Protein AF-A0AAE3RPH7-F1 (afdb_monomer_lite)

Sequence (55 aa):
MLEKNALMGHNCSAIKEGTRQYNHRQHAIFYQNADYGIFIIRILHQQMNPILHFS

Structure (mmCIF, N/CA/C/O backbone):
data_AF-A0AAE3RPH7-F1
#
_entry.id   AF-A0AAE3RPH7-F1
#
loop_
_atom_site.group_PDB
_atom_site.id
_atom_site.type_symbol
_atom_site.label_atom_id
_atom_site.label_alt_id
_atom_site.label_comp_id
_atom_site.label_asym_id
_atom_site.label_entity_id
_atom_site.label_seq_id
_atom_site.pdbx_PDB_ins_code
_atom_site.Cartn_x
_atom_site.Cartn_y
_atom_site.Cartn_z
_atom_site.occupancy
_atom_site.B_iso_or_equiv
_atom_site.auth_seq_id
_atom_site.auth_comp_id
_atom_site.auth_asym_id
_atom_site.auth_atom_id
_atom_site.pdbx_PDB_model_num
ATOM 1 N N . MET A 1 1 ? -11.439 9.725 -3.586 1.00 73.25 1 MET A N 1
ATOM 2 C CA . MET A 1 1 ? -12.034 8.414 -3.960 1.00 73.25 1 MET A CA 1
ATOM 3 C C . MET A 1 1 ? -11.632 7.340 -2.964 1.00 73.25 1 MET A C 1
ATOM 5 O O . MET A 1 1 ? -12.521 6.762 -2.356 1.00 73.25 1 MET A O 1
ATOM 9 N N . LEU A 1 2 ? -10.330 7.142 -2.724 1.00 80.81 2 LEU A N 1
ATOM 10 C CA . LEU A 1 2 ? -9.845 6.289 -1.634 1.00 80.81 2 LEU A CA 1
ATOM 11 C C . LEU A 1 2 ? -10.352 6.722 -0.243 1.00 80.81 2 LEU A C 1
ATOM 13 O O . LEU A 1 2 ? -10.617 5.850 0.575 1.00 80.81 2 LEU A O 1
ATOM 17 N N . GLU A 1 3 ? -10.582 8.022 0.008 1.00 76.75 3 GLU A N 1
ATOM 18 C CA . GLU A 1 3 ? -11.152 8.477 1.292 1.00 76.75 3 GLU A CA 1
ATOM 19 C C . GLU A 1 3 ? -12.596 8.003 1.508 1.00 76.75 3 GLU A C 1
ATOM 21 O O . GLU A 1 3 ? -13.021 7.817 2.642 1.00 76.75 3 GLU A O 1
ATOM 26 N N . LYS A 1 4 ? -13.347 7.772 0.423 1.00 83.00 4 LYS A N 1
ATOM 27 C CA . LYS A 1 4 ? -14.761 7.370 0.485 1.00 83.00 4 LYS A CA 1
ATOM 28 C C . LYS A 1 4 ? -14.950 5.867 0.638 1.00 83.00 4 LYS A C 1
ATOM 30 O O . LYS A 1 4 ? -15.986 5.433 1.124 1.00 83.00 4 LYS A O 1
ATOM 35 N N . ASN A 1 5 ? -13.991 5.070 0.169 1.00 87.19 5 ASN A N 1
ATOM 36 C CA . ASN A 1 5 ? -14.042 3.618 0.283 1.00 87.19 5 ASN A CA 1
ATOM 37 C C . ASN A 1 5 ? -12.626 3.033 0.195 1.00 87.19 5 ASN A C 1
ATOM 39 O O . ASN A 1 5 ? -12.136 2.679 -0.876 1.00 87.19 5 ASN A O 1
ATOM 43 N N . ALA A 1 6 ? -11.982 2.894 1.350 1.00 85.50 6 ALA A N 1
ATOM 44 C CA . ALA A 1 6 ? -10.640 2.336 1.464 1.00 85.50 6 ALA A CA 1
ATOM 45 C C . ALA A 1 6 ? -10.566 0.832 1.120 1.00 85.50 6 ALA A C 1
ATOM 47 O O . ALA A 1 6 ? -9.481 0.292 0.913 1.00 85.50 6 ALA A O 1
ATOM 48 N N . LEU A 1 7 ? -11.700 0.136 0.992 1.00 89.12 7 LEU A N 1
ATOM 49 C CA . LEU A 1 7 ? -11.740 -1.284 0.628 1.00 89.12 7 LEU A CA 1
ATOM 50 C C . LEU A 1 7 ? -11.744 -1.526 -0.890 1.00 89.12 7 LEU A C 1
ATOM 52 O O . LEU A 1 7 ? -11.671 -2.682 -1.301 1.00 89.12 7 LEU A O 1
ATOM 56 N N . MET A 1 8 ? -11.797 -0.473 -1.717 1.00 91.12 8 MET A N 1
ATOM 57 C CA . MET A 1 8 ? -11.856 -0.609 -3.181 1.00 91.12 8 MET A CA 1
ATOM 58 C C . MET A 1 8 ? -10.546 -1.071 -3.832 1.00 91.12 8 MET A C 1
ATOM 60 O O . MET A 1 8 ? -10.574 -1.589 -4.944 1.00 91.12 8 MET A O 1
ATOM 64 N N . GLY A 1 9 ? -9.400 -0.860 -3.178 1.00 93.12 9 GLY A N 1
ATOM 65 C CA . GLY A 1 9 ? -8.110 -1.331 -3.677 1.00 93.12 9 GLY A CA 1
ATOM 66 C C . GLY A 1 9 ? -7.978 -2.847 -3.557 1.00 93.12 9 GLY A C 1
ATOM 67 O O . GLY A 1 9 ? -8.449 -3.440 -2.580 1.00 93.12 9 GLY A O 1
ATOM 68 N N . HIS A 1 10 ? -7.320 -3.48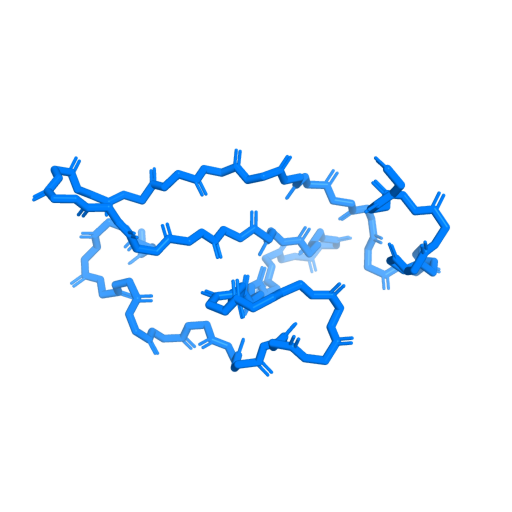0 -4.527 1.00 94.56 10 HIS A N 1
ATOM 69 C CA . HIS A 1 10 ? -7.107 -4.925 -4.521 1.00 94.56 10 HIS A CA 1
ATOM 70 C C . HIS A 1 10 ?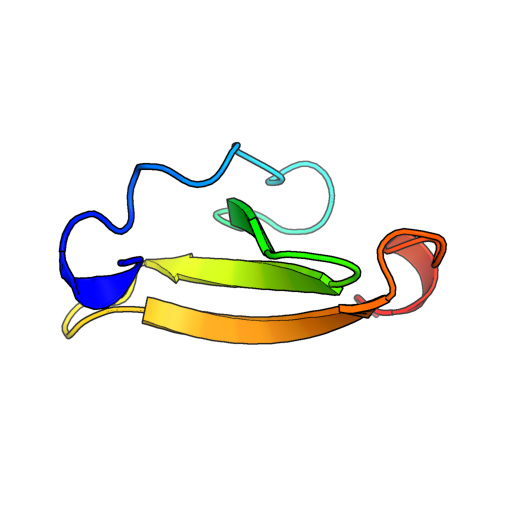 -6.131 -5.330 -3.420 1.00 94.56 10 HIS A C 1
ATOM 72 O O . HIS A 1 10 ? -5.175 -4.613 -3.118 1.00 94.56 10 HIS A O 1
ATOM 78 N N . ASN A 1 11 ? -6.380 -6.487 -2.807 1.00 95.06 11 ASN A N 1
ATOM 79 C CA . ASN A 1 11 ? -5.496 -7.030 -1.785 1.00 95.06 11 ASN A CA 1
ATOM 80 C C . ASN A 1 11 ? -4.131 -7.373 -2.417 1.00 95.06 11 ASN A C 1
ATOM 82 O O . ASN A 1 11 ? -4.063 -8.107 -3.399 1.00 95.06 11 ASN A O 1
ATOM 86 N N . CYS A 1 12 ? -3.064 -6.817 -1.847 1.00 94.81 12 CYS A N 1
ATOM 87 C CA . CYS A 1 12 ? -1.664 -7.028 -2.215 1.00 94.81 12 CYS A CA 1
ATOM 88 C C . CYS A 1 12 ? -0.849 -7.528 -1.013 1.00 94.81 12 CYS A C 1
ATOM 90 O O . CYS A 1 12 ? 0.331 -7.202 -0.871 1.00 94.81 12 CYS A O 1
ATOM 92 N N . SER A 1 13 ? -1.466 -8.325 -0.138 1.00 94.06 13 SER A N 1
ATOM 93 C CA . SER A 1 13 ? -0.826 -8.798 1.098 1.00 94.06 13 SER A CA 1
ATOM 94 C C . SER A 1 13 ? 0.385 -9.696 0.827 1.00 94.06 13 SER A C 1
ATOM 96 O O . SER A 1 13 ? 1.288 -9.760 1.650 1.00 94.06 13 SER A O 1
ATOM 98 N N . ALA A 1 14 ? 0.467 -10.288 -0.372 1.00 92.38 14 ALA A N 1
ATOM 99 C CA . ALA A 1 14 ? 1.643 -11.018 -0.848 1.00 92.38 14 ALA A CA 1
ATOM 100 C C . ALA A 1 14 ? 2.926 -10.162 -0.920 1.00 92.38 14 ALA A C 1
ATOM 102 O O . ALA A 1 14 ? 4.020 -10.714 -0.877 1.00 92.38 14 ALA A O 1
ATOM 103 N N . ILE A 1 15 ? 2.808 -8.832 -1.041 1.00 89.00 15 ILE A N 1
ATOM 104 C CA . ILE A 1 15 ? 3.952 -7.902 -1.012 1.00 89.00 15 ILE A CA 1
ATOM 105 C C . ILE A 1 15 ? 4.284 -7.529 0.436 1.00 89.00 15 ILE A C 1
ATOM 107 O O . ILE A 1 15 ? 5.443 -7.525 0.836 1.00 89.00 15 ILE A O 1
ATOM 111 N N . LYS A 1 16 ? 3.253 -7.192 1.217 1.00 90.62 16 LYS A N 1
ATOM 112 C CA . LYS A 1 16 ? 3.330 -6.882 2.647 1.00 90.62 16 LYS A CA 1
ATOM 113 C C . LYS A 1 16 ? 1.938 -7.020 3.251 1.00 90.62 16 LYS A C 1
ATOM 115 O O . LYS A 1 16 ? 0.994 -6.440 2.712 1.00 90.62 16 LYS A O 1
ATOM 120 N N . GLU A 1 17 ? 1.823 -7.721 4.375 1.00 94.00 17 GLU A N 1
ATOM 121 C CA . GLU A 1 17 ? 0.542 -8.024 5.025 1.00 94.00 17 GLU A CA 1
ATOM 122 C C . GLU A 1 17 ? -0.364 -6.787 5.171 1.00 94.00 17 GLU A C 1
ATOM 124 O O . GLU A 1 17 ? 0.100 -5.691 5.496 1.00 94.00 17 GLU A O 1
ATOM 129 N N . GLY A 1 18 ? -1.658 -6.938 4.875 1.00 93.75 18 GLY A N 1
ATOM 130 C CA . GLY A 1 18 ? -2.646 -5.855 4.939 1.00 93.75 18 GLY A CA 1
ATOM 131 C C . GLY A 1 18 ? -2.543 -4.786 3.841 1.00 93.75 18 GLY A C 1
ATOM 132 O O . GLY A 1 18 ? -3.379 -3.880 3.800 1.00 93.75 18 GLY A O 1
ATOM 133 N N . THR A 1 19 ? -1.553 -4.861 2.943 1.00 95.81 19 THR A N 1
ATOM 134 C CA . THR A 1 19 ? -1.393 -3.886 1.854 1.00 95.81 19 THR A CA 1
ATOM 135 C C . THR A 1 19 ? -2.495 -4.044 0.817 1.00 95.81 19 THR A C 1
ATOM 137 O O . THR A 1 19 ? -2.835 -5.145 0.382 1.00 95.81 19 THR A O 1
ATOM 140 N N . ARG A 1 20 ? -3.020 -2.911 0.369 1.00 96.12 20 ARG A N 1
ATOM 141 C CA . ARG A 1 20 ? -3.923 -2.775 -0.767 1.00 96.12 20 ARG A CA 1
ATOM 142 C C . ARG A 1 20 ? -3.279 -1.898 -1.824 1.00 96.12 20 ARG A C 1
ATOM 144 O O . ARG A 1 20 ? -2.484 -1.017 -1.504 1.00 96.12 20 ARG A O 1
ATOM 151 N N . GLN A 1 21 ? -3.641 -2.119 -3.078 1.00 96.25 21 GLN A N 1
ATOM 152 C CA . GLN A 1 21 ? -3.201 -1.287 -4.188 1.00 96.25 21 GLN A CA 1
ATOM 153 C C . GLN A 1 21 ? -4.412 -0.715 -4.920 1.00 96.25 21 GLN A C 1
ATOM 155 O O . GLN A 1 21 ? -5.433 -1.370 -5.101 1.00 96.25 21 GLN A O 1
ATOM 160 N N . TYR A 1 22 ? -4.299 0.538 -5.338 1.00 95.88 22 TYR A N 1
ATOM 161 C CA . TYR A 1 22 ? -5.276 1.208 -6.178 1.00 95.88 22 TYR A CA 1
ATOM 162 C C . TYR A 1 22 ? -4.562 1.867 -7.353 1.00 95.88 22 TYR A C 1
ATOM 164 O O . TYR A 1 22 ? -3.676 2.702 -7.164 1.00 95.88 22 TYR A O 1
ATOM 172 N N . ASN A 1 23 ? -4.946 1.494 -8.572 1.00 94.94 23 ASN A N 1
ATOM 173 C CA . ASN A 1 23 ? -4.386 2.095 -9.775 1.00 94.94 23 ASN A CA 1
ATOM 174 C C . ASN A 1 23 ? -5.141 3.381 -10.112 1.00 94.94 23 ASN A C 1
ATOM 176 O O . ASN A 1 23 ? -6.359 3.383 -10.292 1.00 94.94 23 ASN A O 1
ATOM 180 N N . HIS A 1 24 ? -4.402 4.479 -10.219 1.00 94.25 24 HIS A N 1
ATOM 181 C CA . HIS A 1 24 ? -4.917 5.774 -10.623 1.00 94.25 24 HIS A CA 1
ATOM 182 C C . HIS A 1 24 ? -4.076 6.350 -11.758 1.00 94.25 24 HIS A C 1
ATOM 184 O O . HIS A 1 24 ? -2.929 6.762 -11.566 1.00 94.25 24 HIS A O 1
ATOM 190 N N . ARG A 1 25 ? -4.673 6.428 -12.952 1.00 94.19 25 ARG A N 1
ATOM 191 C CA . ARG A 1 25 ? -3.976 6.831 -14.182 1.00 94.19 25 ARG A CA 1
ATOM 192 C C . ARG A 1 25 ? -2.736 5.949 -14.386 1.00 94.19 25 ARG A C 1
ATOM 194 O O . ARG A 1 25 ? -2.880 4.741 -14.465 1.00 94.19 25 ARG A O 1
ATOM 201 N N . GLN A 1 26 ? -1.545 6.540 -14.448 1.00 97.12 26 GLN A N 1
ATOM 202 C CA . GLN A 1 26 ? -0.279 5.834 -14.674 1.00 97.12 26 GLN A CA 1
ATOM 203 C C . GLN A 1 26 ? 0.423 5.405 -13.372 1.00 97.12 26 GLN A C 1
ATOM 205 O O . GLN A 1 26 ? 1.570 4.963 -13.406 1.00 97.12 26 GLN A O 1
ATOM 210 N N . HIS A 1 27 ? -0.244 5.541 -12.223 1.00 97.38 27 HIS A N 1
ATOM 211 C CA . HIS A 1 27 ? 0.345 5.267 -10.916 1.00 97.38 27 HIS A CA 1
ATOM 212 C C . HIS A 1 27 ? -0.404 4.168 -10.166 1.00 97.38 27 HIS A C 1
ATOM 214 O O . HIS A 1 27 ? -1.631 4.105 -10.188 1.00 97.38 27 HIS A O 1
ATOM 220 N N . ALA A 1 28 ? 0.353 3.345 -9.449 1.00 96.19 28 ALA A N 1
ATOM 221 C CA . ALA A 1 28 ? -0.134 2.398 -8.462 1.00 96.19 28 ALA A CA 1
ATOM 222 C C . ALA A 1 28 ? 0.081 2.989 -7.062 1.00 96.19 28 ALA A C 1
ATOM 224 O O . ALA A 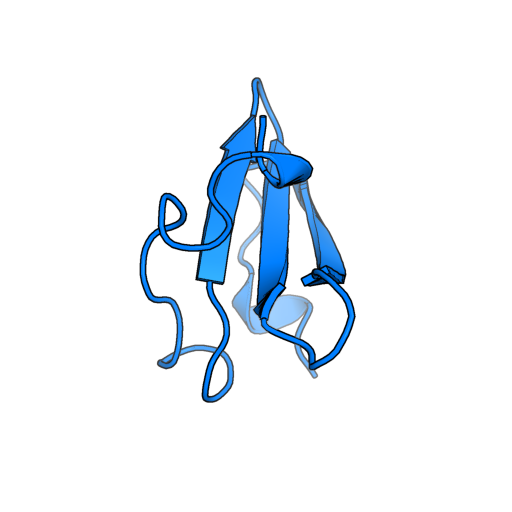1 28 ? 1.212 3.272 -6.660 1.00 96.19 28 ALA A O 1
ATOM 225 N N . ILE A 1 29 ? -1.009 3.196 -6.326 1.00 96.56 29 ILE A N 1
ATOM 226 C CA . ILE A 1 29 ? -1.003 3.694 -4.949 1.00 96.56 29 ILE A CA 1
ATOM 227 C C . ILE A 1 29 ? -1.114 2.491 -4.024 1.00 96.56 29 ILE A C 1
ATOM 229 O O . ILE A 1 29 ? -2.126 1.795 -4.052 1.00 96.56 29 ILE A O 1
ATOM 233 N N . PHE A 1 30 ? -0.105 2.264 -3.193 1.00 96.62 30 PHE A N 1
ATOM 234 C CA . PHE A 1 30 ? -0.096 1.204 -2.193 1.00 96.62 30 PHE A CA 1
ATOM 235 C C . PHE A 1 30 ? -0.363 1.785 -0.812 1.00 96.62 30 PHE A C 1
ATOM 237 O O . PHE A 1 30 ? 0.289 2.746 -0.396 1.00 96.62 30 PHE A O 1
ATOM 244 N N . TYR A 1 31 ? -1.314 1.201 -0.096 1.00 96.19 31 TYR A N 1
ATOM 245 C CA . TYR A 1 31 ? -1.786 1.728 1.175 1.00 96.19 31 TYR A CA 1
ATOM 246 C C . TYR A 1 31 ? -2.276 0.621 2.109 1.00 96.19 31 TYR A C 1
ATOM 248 O O . TYR A 1 31 ? -2.534 -0.504 1.687 1.00 96.19 31 TYR A O 1
ATOM 256 N N . GLN A 1 32 ? -2.419 0.956 3.385 1.00 95.19 32 GLN A N 1
ATOM 257 C CA . GLN A 1 32 ? -3.074 0.138 4.405 1.00 95.19 32 GLN A CA 1
ATOM 258 C C . GLN A 1 32 ? -4.255 0.912 4.994 1.00 95.19 32 GLN A C 1
ATOM 260 O O . GLN A 1 32 ? -4.243 2.145 5.029 1.00 95.19 32 GLN A O 1
ATOM 265 N N . ASN A 1 33 ? -5.270 0.189 5.464 1.00 92.75 33 ASN A N 1
ATOM 266 C CA . ASN A 1 33 ? -6.303 0.790 6.303 1.00 92.75 33 ASN A CA 1
ATOM 267 C C . ASN A 1 33 ? -5.704 1.108 7.677 1.00 92.75 33 ASN A C 1
ATOM 269 O O . ASN A 1 33 ? -4.945 0.304 8.214 1.00 92.75 33 ASN A O 1
ATOM 273 N N . ALA A 1 34 ? -6.060 2.259 8.232 1.00 90.69 34 ALA A N 1
ATOM 274 C CA . ALA A 1 34 ? -5.676 2.688 9.570 1.00 90.69 34 ALA A CA 1
ATOM 275 C C . ALA A 1 34 ? -6.924 3.129 10.347 1.00 90.69 34 ALA A C 1
ATOM 277 O O . ALA A 1 34 ? -7.965 3.396 9.743 1.00 90.69 34 ALA A O 1
ATOM 278 N N . ASP A 1 35 ? -6.807 3.257 11.670 1.00 89.75 35 ASP A N 1
ATOM 279 C CA . ASP A 1 35 ? -7.930 3.628 12.549 1.00 89.75 35 ASP A CA 1
ATOM 280 C C . ASP A 1 35 ? -8.608 4.940 12.122 1.00 89.75 35 ASP A C 1
ATOM 282 O O . ASP A 1 35 ? -9.824 5.083 12.215 1.00 89.75 35 ASP A O 1
ATOM 286 N N . TYR A 1 36 ? -7.824 5.878 11.579 1.00 86.94 36 TYR A N 1
ATOM 287 C CA . TYR A 1 36 ? -8.294 7.181 11.106 1.00 86.94 36 TYR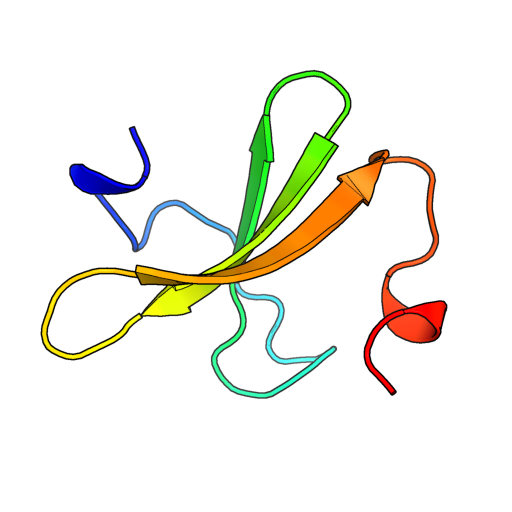 A CA 1
ATOM 288 C C . TYR A 1 36 ? -7.965 7.411 9.625 1.00 86.94 36 TYR A C 1
ATOM 290 O O . TYR A 1 36 ? -7.376 8.425 9.250 1.00 86.94 36 TYR A O 1
ATOM 298 N N . GLY A 1 37 ? -8.342 6.460 8.765 1.00 89.62 37 GLY A N 1
ATOM 299 C CA . GLY A 1 37 ? -8.294 6.613 7.309 1.00 89.62 37 GLY A CA 1
ATOM 300 C C . GLY A 1 37 ? -7.377 5.604 6.624 1.00 89.62 37 GLY A C 1
ATOM 301 O O . GLY A 1 37 ? -7.505 4.397 6.824 1.00 89.62 37 GLY A O 1
ATOM 302 N N . ILE A 1 38 ? -6.478 6.092 5.767 1.00 92.81 38 ILE A N 1
ATOM 303 C CA . ILE A 1 38 ? -5.522 5.251 5.038 1.00 92.81 38 ILE A CA 1
ATOM 304 C C . ILE A 1 38 ? -4.096 5.728 5.268 1.00 92.81 38 ILE A C 1
ATOM 306 O O . ILE A 1 38 ? -3.814 6.926 5.253 1.00 92.81 38 ILE A O 1
ATOM 310 N N . PHE A 1 39 ? -3.187 4.776 5.420 1.00 94.12 39 PHE A N 1
ATOM 311 C CA . PHE A 1 39 ? -1.759 5.034 5.442 1.00 94.12 39 PHE A CA 1
ATOM 312 C C . PHE A 1 39 ? -1.177 4.736 4.063 1.00 94.12 39 PHE A C 1
ATOM 314 O O . PHE A 1 39 ? -1.188 3.587 3.618 1.00 94.12 39 PHE A O 1
ATOM 321 N N . ILE A 1 40 ? -0.688 5.765 3.369 1.00 95.12 40 ILE A N 1
ATOM 322 C CA . ILE A 1 40 ? -0.031 5.589 2.070 1.00 95.12 40 ILE A CA 1
ATOM 323 C C . ILE A 1 40 ? 1.387 5.072 2.306 1.00 95.12 40 ILE A C 1
ATOM 325 O O . ILE A 1 40 ? 2.211 5.755 2.905 1.00 95.12 40 ILE A O 1
ATOM 329 N N . ILE A 1 41 ? 1.674 3.873 1.803 1.00 95.25 41 ILE A N 1
ATOM 330 C CA . ILE A 1 41 ? 2.985 3.232 1.935 1.00 95.25 41 ILE A CA 1
ATOM 331 C C . ILE A 1 41 ? 3.918 3.708 0.817 1.00 95.25 41 ILE A C 1
ATOM 333 O O . ILE A 1 41 ? 5.057 4.102 1.066 1.00 95.25 41 ILE A O 1
ATOM 337 N N . ARG A 1 42 ? 3.437 3.664 -0.431 1.00 96.25 42 ARG A N 1
ATOM 338 C CA . ARG A 1 42 ? 4.192 4.027 -1.639 1.00 96.25 42 ARG A CA 1
ATOM 339 C C . ARG A 1 42 ? 3.251 4.470 -2.753 1.00 96.25 42 ARG A C 1
ATOM 341 O O . ARG A 1 42 ? 2.125 3.989 -2.856 1.00 96.25 42 ARG A O 1
ATOM 348 N N . ILE A 1 43 ? 3.761 5.310 -3.646 1.00 96.69 43 ILE A N 1
ATOM 349 C CA . ILE A 1 43 ? 3.162 5.568 -4.957 1.00 96.69 43 ILE A CA 1
ATOM 350 C C . ILE A 1 43 ? 4.236 5.256 -5.992 1.00 96.69 43 ILE A C 1
ATOM 352 O O . ILE A 1 43 ? 5.320 5.830 -5.939 1.00 96.69 43 ILE A O 1
ATOM 356 N N . LEU A 1 44 ? 3.946 4.328 -6.899 1.00 97.38 44 LEU A N 1
ATOM 357 C CA . LEU A 1 44 ? 4.858 3.914 -7.963 1.00 97.38 44 LEU A CA 1
ATOM 358 C C . LEU A 1 44 ? 4.233 4.201 -9.322 1.00 97.38 44 LEU A C 1
ATOM 360 O O . LEU A 1 44 ? 3.010 4.233 -9.456 1.00 97.38 44 LEU A O 1
ATOM 364 N N . HIS A 1 45 ? 5.063 4.354 -10.348 1.00 97.19 45 HIS A N 1
ATOM 365 C CA . HIS A 1 45 ? 4.569 4.232 -11.714 1.00 97.19 45 HIS A CA 1
ATOM 366 C C . HIS A 1 45 ? 4.109 2.785 -11.954 1.00 97.19 45 HIS A C 1
ATOM 368 O O . HIS A 1 45 ? 4.757 1.846 -11.496 1.00 97.19 45 HIS A O 1
ATOM 374 N N . GLN A 1 46 ? 3.011 2.575 -12.681 1.00 94.38 46 GLN A N 1
ATOM 375 C CA . GLN A 1 46 ? 2.381 1.250 -12.822 1.00 94.38 46 GLN A CA 1
ATOM 376 C C . GLN A 1 46 ? 3.262 0.190 -13.513 1.00 94.38 46 GLN A C 1
ATOM 378 O O . GLN A 1 46 ? 2.986 -1.000 -13.415 1.00 94.38 46 GLN A O 1
ATOM 383 N N . GLN A 1 47 ? 4.307 0.621 -14.227 1.00 95.12 47 GLN A N 1
ATOM 384 C CA . GLN A 1 47 ? 5.272 -0.258 -14.902 1.00 95.12 47 GLN A CA 1
ATOM 385 C C . GLN A 1 47 ? 6.442 -0.686 -14.000 1.00 95.12 47 GLN A C 1
ATOM 387 O O . GLN A 1 47 ? 7.266 -1.497 -14.413 1.00 95.12 47 GLN A O 1
ATOM 392 N N . MET A 1 48 ? 6.555 -0.129 -12.790 1.00 95.75 48 MET A N 1
ATOM 393 C CA . MET A 1 48 ? 7.618 -0.491 -11.852 1.00 95.75 48 MET A CA 1
ATOM 394 C C . MET A 1 48 ? 7.295 -1.824 -11.176 1.00 95.75 48 MET A C 1
ATOM 396 O O . MET A 1 48 ? 6.146 -2.077 -10.821 1.00 95.75 48 MET A O 1
ATOM 400 N N . ASN A 1 49 ? 8.312 -2.658 -10.950 1.00 93.12 49 ASN A N 1
ATOM 401 C CA . ASN A 1 49 ? 8.153 -3.882 -10.168 1.00 93.12 49 ASN A CA 1
ATOM 402 C C . ASN A 1 49 ? 8.026 -3.523 -8.675 1.00 93.12 49 ASN A C 1
ATOM 404 O O . ASN A 1 49 ? 9.025 -3.120 -8.075 1.00 93.12 49 ASN A O 1
ATOM 408 N N . PRO A 1 50 ? 6.850 -3.689 -8.045 1.00 92.56 50 PRO A N 1
ATOM 409 C CA . PRO A 1 50 ? 6.632 -3.218 -6.683 1.00 92.56 50 PRO A CA 1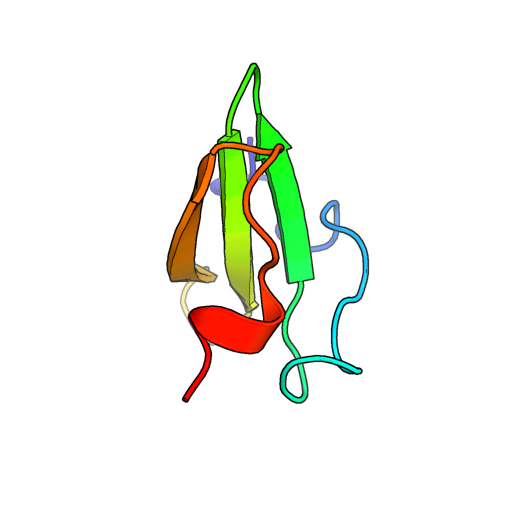
ATOM 410 C C . PRO A 1 50 ? 7.4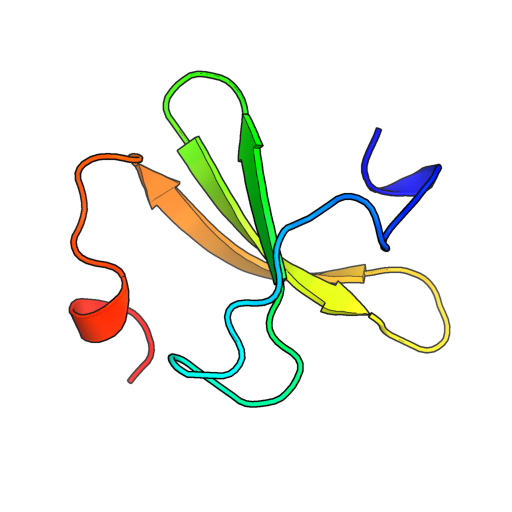76 -3.963 -5.644 1.00 92.56 50 PRO A C 1
ATOM 412 O O . PRO A 1 50 ? 7.843 -3.365 -4.637 1.00 92.56 50 PRO A O 1
ATOM 415 N N . ILE A 1 51 ? 7.859 -5.219 -5.901 1.00 91.88 51 ILE A N 1
ATOM 416 C CA . ILE A 1 51 ? 8.672 -6.022 -4.972 1.00 91.88 51 ILE A CA 1
ATOM 417 C C . ILE A 1 51 ? 10.029 -5.350 -4.705 1.00 91.88 51 ILE A C 1
ATOM 419 O O . ILE A 1 51 ? 10.535 -5.404 -3.590 1.00 91.88 51 ILE A O 1
ATOM 423 N N . LEU A 1 52 ? 10.589 -4.639 -5.691 1.00 94.12 52 LEU A N 1
ATOM 424 C CA . LEU A 1 52 ? 11.885 -3.958 -5.569 1.00 94.12 52 LEU A CA 1
ATOM 425 C C . LEU A 1 52 ? 11.838 -2.670 -4.728 1.00 94.12 52 LEU A C 1
ATOM 427 O O . LEU A 1 52 ? 12.878 -2.061 -4.485 1.00 94.12 52 LEU A O 1
ATOM 431 N N . HIS A 1 53 ? 10.651 -2.223 -4.307 1.00 90.81 53 HIS A N 1
ATOM 432 C CA . HIS A 1 53 ? 10.451 -0.928 -3.643 1.00 90.81 53 HIS A CA 1
ATOM 433 C C . HIS A 1 53 ? 9.814 -1.032 -2.247 1.00 90.81 53 HIS A C 1
ATOM 435 O O . HIS A 1 53 ? 9.509 0.008 -1.644 1.00 90.81 53 HIS A O 1
ATOM 441 N N . PHE A 1 54 ? 9.616 -2.262 -1.759 1.00 87.12 54 PHE A N 1
ATOM 442 C CA . PHE A 1 54 ? 8.954 -2.619 -0.496 1.00 87.12 54 PHE A CA 1
ATOM 443 C C . PHE A 1 54 ? 9.889 -3.268 0.543 1.00 87.12 54 PHE A C 1
ATOM 445 O O . PHE A 1 54 ? 9.410 -3.907 1.479 1.00 87.12 54 PHE A O 1
ATOM 452 N N . SER A 1 55 ? 11.202 -3.088 0.376 1.00 79.62 55 SER A N 1
ATOM 453 C CA . SER A 1 55 ? 12.249 -3.487 1.324 1.00 79.62 55 SER A CA 1
ATOM 454 C C . SER A 1 55 ? 12.241 -2.703 2.635 1.00 79.62 55 SER A C 1
ATOM 456 O O . SER A 1 55 ? 11.792 -1.530 2.643 1.00 79.62 55 SER A O 1
#

Secondary structure (DSSP, 8-state):
-TTT-GGGSEE-TTTSTT-EEEEETTEEEEEEEETTEEEEEEEEETTS-GGGG--

Foldseek 3Di:
DCQVPVPPFDDPCVLPNQWGWDDDDQKIWIWHQDPNGIGTPDIDGPPDDVSVVSD

Radius of gyration: 10.58 Å; chains: 1; bounding box: 27×20×28 Å

pLDDT: mean 92.18, std 5.24, range [73.25, 97.38]